Protein AF-A0A3C1H0P9-F1 (afdb_monomer)

Secondary structure (DSSP, 8-state):
-------TTSS-HHHHHHHHHHTT--HHHHHHHHHHHHTS----GGG-TTS-GGGT-

Sequence (57 aa):
MESQKTDIMSLLPEQLEAEITAMGAPKFRAKQIFRQLHQKRVFDFAKMTELSKQFRE

pLDDT: mean 80.17, std 11.92, range [39.59, 91.5]

Mean predicted aligned error: 5.91 Å

Nearest PDB structures (foldseek):
  6fz6-assembly2_B  TM=8.881E-01  e=1.513E-02  Sphaerobacter thermophilus DSM 20745
  3rf9-assembly1_B  TM=9.371E-01  e=6.397E-02  Escherichia coli K-12
  4pl2-assembly2_A  TM=9.354E-01  e=7.251E-02  Escherichia coli DH1
  4pl1-assembly2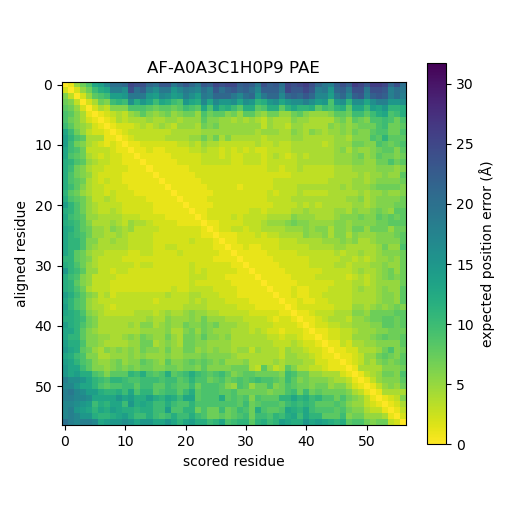_A  TM=9.323E-01  e=1.539E-01  Escherichia coli DH1
  5hr6-assembly2_B  TM=9.264E-01  e=1.357E-01  Escherichia coli

Radius of gyration: 11.04 Å; Cα contacts (8 Å, |Δi|>4): 45; chains: 1; bounding box: 23×32×22 Å

Solvent-accessible surface area (backbone atoms only — not comparable to full-atom values): 3588 Å² total; per-residue (Å²): 131,82,78,84,72,79,70,67,86,81,45,53,72,67,54,40,22,51,54,37,38,74,72,73,40,63,54,71,52,27,58,52,50,52,44,35,41,73,74,66,65,46,91,44,59,70,70,40,79,86,52,59,69,89,68,48,116

Structure (mmCIF, N/CA/C/O backbone):
data_AF-A0A3C1H0P9-F1
#
_entry.id   AF-A0A3C1H0P9-F1
#
loop_
_atom_site.group_PDB
_atom_site.id
_atom_site.type_symbol
_atom_site.label_atom_id
_atom_site.label_alt_id
_atom_site.label_comp_id
_atom_site.label_asym_id
_atom_site.label_entity_id
_atom_site.label_seq_id
_atom_site.pdbx_PDB_ins_code
_atom_site.Cartn_x
_atom_site.Cartn_y
_atom_site.Cartn_z
_atom_site.occupancy
_atom_site.B_iso_or_equiv
_atom_site.auth_seq_id
_atom_site.auth_comp_id
_atom_site.auth_asym_id
_atom_site.auth_atom_id
_atom_site.pdbx_PDB_model_num
ATOM 1 N N . MET A 1 1 ? -4.993 -26.135 -8.579 1.00 39.59 1 MET A N 1
ATOM 2 C CA . MET A 1 1 ? -5.761 -25.278 -7.655 1.00 39.59 1 MET A CA 1
ATOM 3 C C . MET A 1 1 ? -5.231 -23.876 -7.849 1.00 39.59 1 MET A C 1
ATOM 5 O O . MET A 1 1 ? -4.094 -23.618 -7.479 1.00 39.59 1 MET A O 1
ATOM 9 N N . GLU A 1 2 ? -5.966 -23.037 -8.570 1.00 48.44 2 GLU A N 1
ATOM 10 C CA . GLU A 1 2 ? -5.548 -21.659 -8.815 1.00 48.44 2 GLU A CA 1
ATOM 11 C C . GLU A 1 2 ? -5.664 -20.889 -7.500 1.00 48.44 2 GLU A C 1
ATOM 13 O O . GLU A 1 2 ? -6.751 -20.778 -6.934 1.00 48.44 2 GLU A O 1
ATOM 18 N N . SER A 1 3 ? -4.536 -20.420 -6.969 1.00 54.25 3 SER A N 1
ATOM 19 C CA . SER A 1 3 ? -4.530 -19.505 -5.833 1.00 54.25 3 SER A CA 1
ATOM 20 C C . SER A 1 3 ? -5.328 -18.269 -6.237 1.00 54.25 3 SER A C 1
ATOM 22 O O . SER A 1 3 ? -4.883 -17.517 -7.105 1.00 54.25 3 SER A O 1
ATOM 24 N N . GLN A 1 4 ? -6.514 -18.081 -5.654 1.00 61.25 4 GLN A N 1
ATOM 25 C CA . GLN A 1 4 ? -7.312 -16.871 -5.841 1.00 61.25 4 GLN A CA 1
ATOM 26 C C . GLN A 1 4 ? -6.490 -15.689 -5.323 1.00 61.25 4 GLN A C 1
ATOM 28 O O . GLN A 1 4 ? -6.355 -15.489 -4.119 1.00 61.25 4 GLN A O 1
ATOM 33 N N . LYS A 1 5 ? -5.857 -14.958 -6.240 1.00 70.62 5 LYS A N 1
ATOM 34 C CA . LYS A 1 5 ? -5.117 -13.741 -5.917 1.00 70.62 5 LYS A CA 1
ATOM 35 C C . LYS A 1 5 ? -6.134 -12.616 -5.778 1.00 70.62 5 LYS A C 1
ATOM 37 O O . LYS A 1 5 ? -6.857 -12.334 -6.730 1.00 70.62 5 LYS A O 1
ATOM 42 N N . THR A 1 6 ? -6.185 -11.985 -4.610 1.00 78.69 6 THR A N 1
ATOM 43 C CA . THR A 1 6 ? -6.987 -10.777 -4.400 1.00 78.69 6 THR A CA 1
ATOM 44 C C . THR A 1 6 ? -6.478 -9.672 -5.322 1.00 78.69 6 THR A C 1
ATOM 46 O O . THR A 1 6 ? -5.290 -9.339 -5.294 1.00 78.69 6 THR A O 1
ATOM 49 N N . ASP A 1 7 ? -7.361 -9.097 -6.142 1.00 83.31 7 ASP A N 1
ATOM 50 C CA . ASP A 1 7 ? -7.020 -7.924 -6.944 1.00 83.31 7 ASP A CA 1
ATOM 51 C C . ASP A 1 7 ? -6.953 -6.679 -6.055 1.00 83.31 7 ASP A C 1
ATOM 53 O O . ASP A 1 7 ? -7.950 -6.007 -5.800 1.00 83.31 7 ASP A O 1
ATOM 57 N N . ILE A 1 8 ? -5.744 -6.366 -5.595 1.00 83.19 8 ILE A N 1
ATOM 58 C CA . ILE A 1 8 ? -5.471 -5.201 -4.753 1.00 83.19 8 ILE A CA 1
ATOM 59 C C . ILE A 1 8 ? -5.548 -3.864 -5.500 1.00 83.19 8 ILE A C 1
ATOM 61 O O . ILE A 1 8 ? -5.550 -2.821 -4.852 1.00 83.19 8 ILE A O 1
ATOM 65 N N . MET A 1 9 ? -5.577 -3.866 -6.838 1.00 83.69 9 MET A N 1
ATOM 66 C CA . MET A 1 9 ? -5.621 -2.636 -7.637 1.00 83.69 9 MET A CA 1
ATOM 67 C C . MET A 1 9 ? -7.018 -2.009 -7.640 1.00 83.69 9 MET A C 1
ATOM 69 O O . MET A 1 9 ? -7.147 -0.789 -7.746 1.00 83.69 9 MET A O 1
ATOM 73 N N . SER A 1 10 ? -8.049 -2.841 -7.504 1.00 86.12 10 SER A N 1
ATOM 74 C CA . SER A 1 10 ? -9.448 -2.413 -7.427 1.00 86.12 10 SER A CA 1
ATOM 75 C C . SER A 1 10 ? -9.898 -2.087 -5.998 1.00 86.12 10 SER A C 1
ATOM 77 O O . SER A 1 10 ? -11.015 -1.607 -5.802 1.00 86.12 10 SER A O 1
ATOM 79 N N . LEU A 1 11 ? -9.050 -2.336 -4.994 1.00 87.56 11 LEU A N 1
ATOM 80 C CA . LEU A 1 11 ? -9.373 -2.078 -3.595 1.00 87.56 11 LEU A CA 1
ATOM 81 C C . LEU A 1 11 ? -9.242 -0.595 -3.250 1.00 87.56 11 LEU A C 1
ATOM 83 O O . LEU A 1 11 ? -8.281 0.081 -3.618 1.00 87.56 11 LEU A O 1
ATOM 87 N N . LEU A 1 12 ? -10.183 -0.109 -2.445 1.00 89.69 12 LEU A N 1
ATOM 88 C CA . LEU A 1 12 ? -10.050 1.177 -1.773 1.00 89.69 12 LEU A CA 1
ATOM 89 C C . LEU A 1 12 ? -8.918 1.123 -0.729 1.00 89.69 12 LEU A C 1
ATOM 91 O O . LEU A 1 12 ? -8.621 0.047 -0.201 1.00 89.69 12 LEU A O 1
ATOM 95 N N . PRO A 1 13 ? -8.321 2.273 -0.357 1.00 87.44 13 PRO A N 1
ATOM 96 C CA . PRO A 1 13 ? -7.259 2.329 0.650 1.00 87.44 13 PRO A CA 1
ATOM 97 C C . PRO A 1 13 ? -7.611 1.598 1.951 1.00 87.44 13 PRO A C 1
ATOM 99 O O . PRO A 1 13 ? -6.778 0.894 2.508 1.00 87.44 13 PRO A O 1
ATOM 102 N N . GLU A 1 14 ? -8.859 1.727 2.403 1.00 90.81 14 GLU A N 1
ATOM 103 C CA . GLU A 1 14 ? -9.373 1.110 3.632 1.00 90.81 14 GLU A CA 1
ATOM 104 C C . GLU A 1 14 ? -9.506 -0.414 3.514 1.00 90.81 14 GLU A C 1
ATOM 106 O O . GLU A 1 14 ? -9.205 -1.143 4.458 1.00 90.81 14 GLU A O 1
ATOM 111 N N . GLN A 1 15 ? -9.905 -0.908 2.338 1.00 90.81 15 GLN A N 1
ATOM 112 C CA . GLN A 1 15 ? -9.992 -2.342 2.063 1.00 90.81 15 GLN A CA 1
ATOM 113 C C . GLN A 1 15 ? -8.593 -2.953 1.993 1.00 90.81 15 GLN A C 1
ATOM 115 O O . GLN A 1 15 ? -8.333 -3.980 2.612 1.00 90.81 15 GLN A O 1
ATOM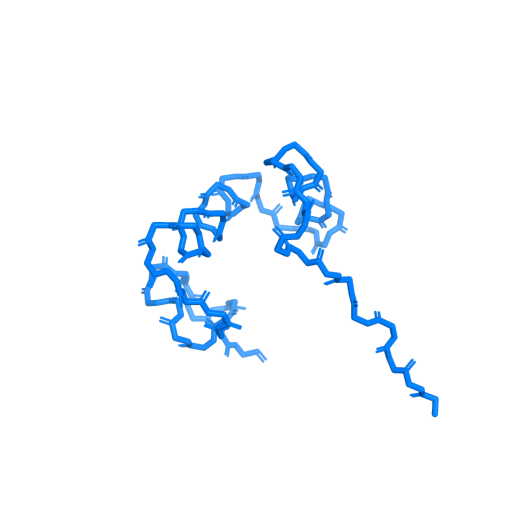 120 N N . LEU A 1 16 ? -7.661 -2.278 1.314 1.00 89.81 16 LEU A N 1
ATOM 121 C CA . LEU A 1 16 ? -6.266 -2.697 1.283 1.00 89.81 16 LEU A CA 1
ATOM 122 C C . LEU A 1 16 ? -5.646 -2.675 2.688 1.00 89.81 16 LEU A C 1
ATOM 124 O O . LEU A 1 16 ? -4.898 -3.578 3.045 1.00 89.81 16 LEU A O 1
ATOM 128 N N . GLU A 1 17 ? -5.968 -1.676 3.513 1.00 91.44 17 GLU A N 1
ATOM 129 C CA . GLU A 1 17 ? -5.561 -1.637 4.922 1.00 91.44 17 GLU A CA 1
ATOM 130 C C . GLU A 1 17 ? -6.077 -2.840 5.711 1.00 91.44 17 GLU A C 1
ATOM 132 O O . GLU A 1 17 ? -5.304 -3.420 6.478 1.00 91.44 17 GLU A O 1
ATOM 137 N N . ALA A 1 18 ? 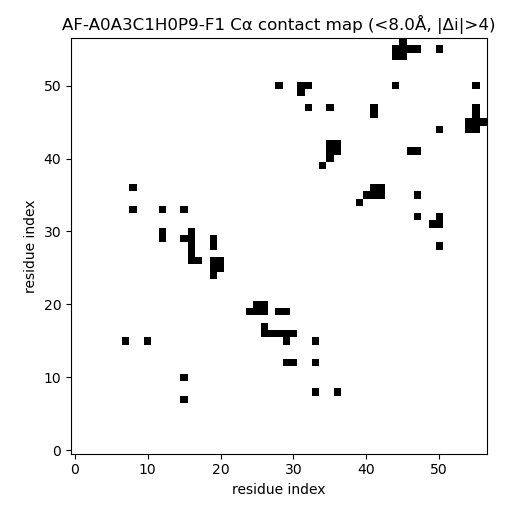-7.337 -3.232 5.519 1.00 91.50 18 ALA A N 1
ATOM 138 C CA . ALA 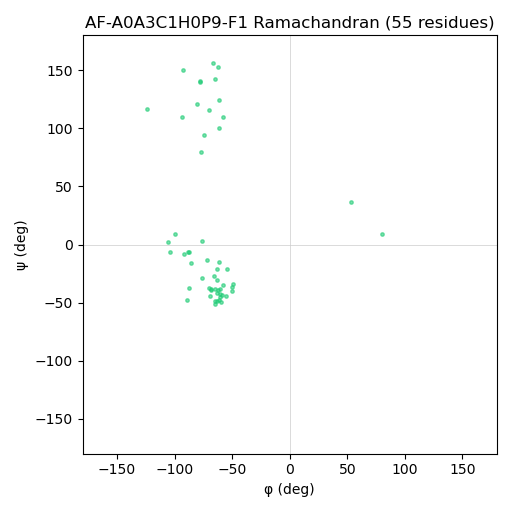A 1 18 ? -7.924 -4.396 6.173 1.00 91.50 18 ALA A CA 1
ATOM 139 C C . ALA A 1 18 ? -7.217 -5.696 5.761 1.00 91.50 18 ALA A C 1
ATOM 141 O O . ALA A 1 18 ? -6.790 -6.444 6.637 1.00 91.50 18 ALA A O 1
ATOM 142 N N . GLU A 1 19 ? -7.004 -5.916 4.462 1.00 89.62 19 GLU A N 1
ATOM 143 C CA . GLU A 1 19 ? -6.310 -7.099 3.929 1.00 89.62 19 GLU A CA 1
ATOM 144 C C . GLU A 1 19 ? -4.865 -7.192 4.439 1.00 89.62 19 GLU A C 1
ATOM 146 O O . GLU A 1 19 ? -4.423 -8.224 4.944 1.00 89.62 19 GLU A O 1
ATOM 151 N N . ILE A 1 20 ? -4.121 -6.084 4.375 1.00 87.56 20 ILE A N 1
ATOM 152 C CA . ILE A 1 20 ? -2.732 -6.010 4.848 1.00 87.56 20 ILE A CA 1
ATOM 153 C C . ILE A 1 20 ? -2.661 -6.224 6.365 1.00 87.56 20 ILE A C 1
ATOM 155 O O . ILE A 1 20 ? -1.772 -6.927 6.846 1.00 87.56 20 ILE A O 1
ATOM 159 N N . THR A 1 21 ? -3.619 -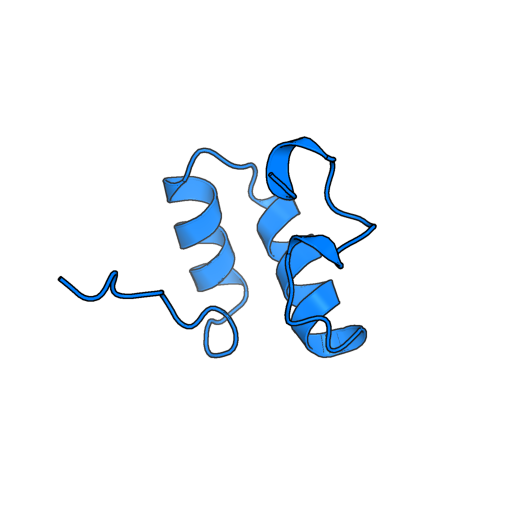5.689 7.124 1.00 89.56 21 THR A N 1
ATOM 160 C CA . THR A 1 21 ? -3.700 -5.924 8.574 1.00 89.56 21 THR A CA 1
ATOM 161 C C . THR A 1 21 ? -4.063 -7.374 8.893 1.00 89.56 21 THR A C 1
ATOM 163 O O . THR A 1 21 ? -3.483 -7.950 9.811 1.00 89.56 21 THR A O 1
ATOM 166 N N . ALA A 1 22 ? -4.972 -7.989 8.130 1.00 88.50 22 ALA A N 1
ATOM 167 C CA . ALA A 1 22 ? -5.343 -9.397 8.272 1.00 88.50 22 ALA A CA 1
ATOM 168 C C . ALA A 1 22 ? -4.160 -10.340 7.990 1.00 88.50 22 ALA A C 1
ATOM 170 O O . ALA A 1 22 ? -4.034 -11.381 8.629 1.00 88.50 22 ALA A O 1
ATOM 171 N N . MET A 1 23 ? -3.238 -9.931 7.113 1.00 84.00 23 MET A N 1
ATOM 172 C CA . MET A 1 23 ? -1.957 -10.608 6.874 1.00 84.00 23 MET A CA 1
ATOM 173 C C . MET A 1 23 ? -0.905 -10.369 7.980 1.00 84.00 23 MET A C 1
ATOM 175 O O . MET A 1 23 ? 0.228 -10.829 7.860 1.00 84.00 23 MET A O 1
ATOM 179 N N . GLY A 1 24 ? -1.244 -9.648 9.056 1.00 86.69 24 GLY A N 1
ATOM 180 C CA . GLY A 1 24 ? -0.336 -9.350 10.170 1.00 86.69 24 GLY A CA 1
ATOM 181 C C . GLY A 1 24 ? 0.635 -8.198 9.899 1.00 86.69 24 GLY A C 1
ATOM 182 O O . GLY A 1 24 ? 1.549 -7.958 10.690 1.00 86.69 24 GLY A O 1
ATOM 183 N N . ALA A 1 25 ? 0.452 -7.465 8.799 1.00 86.19 25 ALA A N 1
ATOM 184 C CA . AL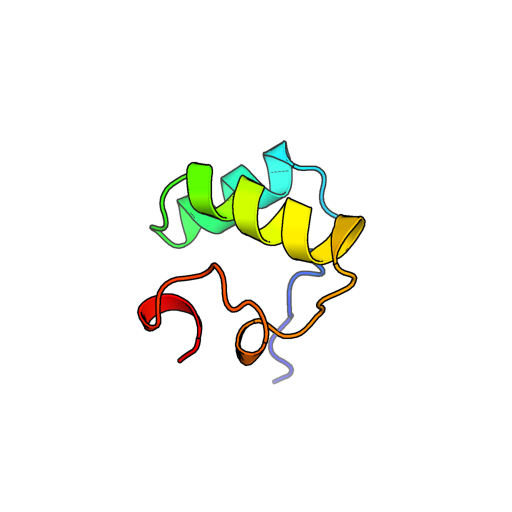A A 1 25 ? 1.291 -6.331 8.455 1.00 86.19 25 ALA A CA 1
ATOM 185 C C . ALA A 1 25 ? 0.717 -5.003 8.994 1.00 86.19 25 ALA A C 1
ATOM 187 O O . ALA A 1 25 ? -0.496 -4.829 9.108 1.00 86.19 25 ALA A O 1
ATOM 188 N N . PRO A 1 26 ? 1.567 -4.011 9.314 1.00 88.44 26 PRO A N 1
ATOM 189 C CA . PRO A 1 26 ? 1.090 -2.727 9.818 1.00 88.44 26 PRO A CA 1
ATOM 190 C C . PRO A 1 26 ? 0.254 -1.945 8.793 1.00 88.44 26 PRO A C 1
ATOM 192 O O . PRO A 1 26 ? 0.635 -1.848 7.628 1.00 88.44 26 PRO A O 1
ATOM 195 N N . LYS A 1 27 ? -0.797 -1.247 9.248 1.00 87.19 27 LYS A N 1
ATOM 196 C CA . LYS A 1 27 ? -1.683 -0.410 8.405 1.00 87.19 27 LYS A CA 1
ATOM 197 C C . LYS A 1 27 ? -0.947 0.577 7.494 1.00 87.19 27 LYS A C 1
ATOM 199 O O . LYS A 1 27 ? -1.335 0.791 6.350 1.00 87.19 27 LYS A O 1
ATOM 204 N N . PHE A 1 28 ? 0.162 1.159 7.958 1.00 87.38 28 PHE A N 1
ATOM 205 C CA . PHE A 1 28 ? 0.937 2.102 7.144 1.00 87.38 28 PHE A CA 1
ATOM 206 C C . PHE A 1 28 ? 1.528 1.462 5.873 1.00 87.38 28 PHE A C 1
ATOM 208 O O . PHE A 1 28 ? 1.827 2.178 4.916 1.00 87.38 28 PHE A O 1
ATOM 215 N N . ARG A 1 29 ? 1.678 0.128 5.834 1.00 86.19 29 ARG A N 1
ATOM 216 C CA . ARG A 1 29 ? 2.139 -0.611 4.650 1.00 86.19 29 ARG A CA 1
ATOM 217 C C . ARG A 1 29 ? 1.123 -0.574 3.521 1.00 86.19 29 ARG A C 1
ATOM 219 O O . ARG A 1 29 ? 1.524 -0.372 2.380 1.00 86.19 29 ARG A O 1
ATOM 226 N N . ALA A 1 30 ? -0.169 -0.659 3.823 1.00 89.25 30 ALA A N 1
ATOM 227 C CA . ALA A 1 30 ? -1.209 -0.536 2.807 1.00 89.25 30 ALA A CA 1
ATOM 228 C C . ALA A 1 30 ? -1.157 0.828 2.111 1.00 89.25 30 ALA A C 1
ATOM 230 O O . ALA A 1 30 ? -1.170 0.889 0.887 1.00 89.25 30 ALA A O 1
ATOM 231 N N . LYS A 1 31 ? -0.959 1.922 2.863 1.00 88.31 31 LYS A N 1
ATOM 232 C CA . LYS A 1 31 ? -0.769 3.261 2.275 1.00 88.31 31 LYS A CA 1
ATOM 233 C C . LYS A 1 31 ? 0.458 3.337 1.363 1.00 88.31 31 LYS A C 1
ATOM 235 O O . LYS A 1 31 ? 0.412 4.008 0.333 1.00 88.31 31 LYS A O 1
ATOM 240 N N . GLN A 1 32 ? 1.555 2.664 1.722 1.00 87.56 32 GLN A N 1
ATOM 241 C CA . GLN A 1 32 ? 2.741 2.581 0.862 1.00 87.56 32 GLN A CA 1
ATOM 242 C C . GLN A 1 32 ? 2.438 1.816 -0.432 1.00 87.56 32 GLN A C 1
ATOM 244 O O . GLN A 1 32 ? 2.738 2.328 -1.507 1.00 87.56 32 GLN A O 1
ATOM 249 N N . ILE A 1 33 ? 1.809 0.641 -0.336 1.00 86.69 33 ILE A N 1
ATOM 250 C CA . ILE A 1 33 ? 1.426 -0.193 -1.486 1.00 86.69 33 ILE A CA 1
ATOM 251 C C . ILE A 1 33 ? 0.472 0.571 -2.407 1.00 86.69 33 ILE A C 1
ATOM 253 O O . ILE A 1 33 ? 0.742 0.698 -3.599 1.00 86.69 33 ILE A O 1
ATOM 257 N N . PHE A 1 34 ? -0.578 1.175 -1.848 1.00 89.00 34 PHE A N 1
ATOM 258 C CA . PHE A 1 34 ? -1.541 1.990 -2.587 1.00 89.00 34 PHE A CA 1
ATOM 259 C C . PHE A 1 34 ? -0.846 3.119 -3.357 1.00 89.00 34 PHE A C 1
ATOM 261 O O . PHE A 1 34 ? -1.084 3.329 -4.546 1.00 89.00 34 PHE A O 1
ATOM 268 N N . ARG A 1 35 ? 0.099 3.813 -2.708 1.00 88.00 35 ARG A N 1
ATOM 269 C CA . ARG A 1 35 ? 0.911 4.843 -3.362 1.00 88.00 35 ARG A CA 1
ATOM 270 C C . ARG A 1 35 ? 1.734 4.276 -4.522 1.00 88.00 35 ARG A C 1
ATOM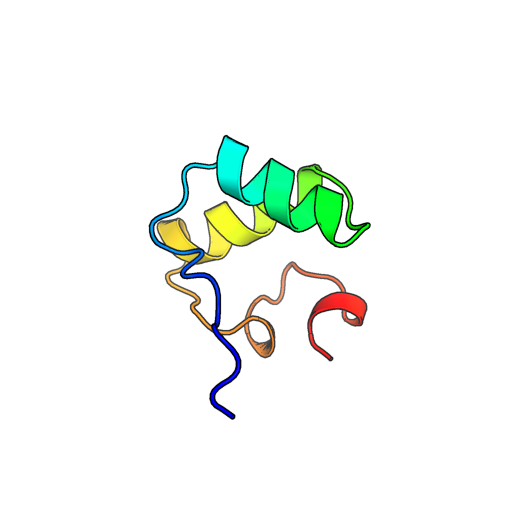 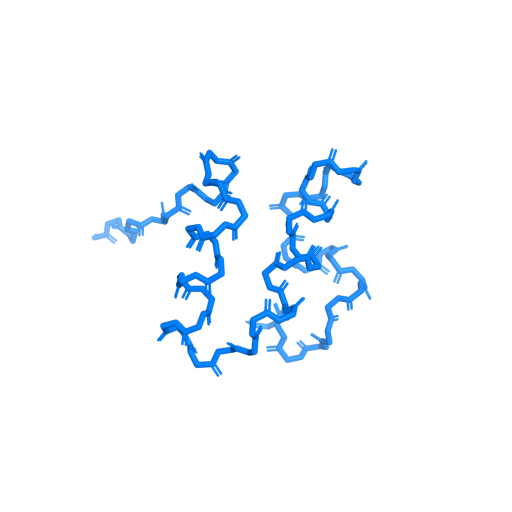272 O O . ARG A 1 35 ? 1.766 4.889 -5.586 1.00 88.00 35 ARG A O 1
ATOM 279 N N . GLN A 1 36 ? 2.398 3.134 -4.346 1.00 88.00 36 GLN A N 1
ATOM 280 C CA . GLN A 1 36 ? 3.188 2.513 -5.418 1.00 88.00 36 GLN A CA 1
ATOM 281 C C . GLN A 1 36 ? 2.310 2.104 -6.610 1.00 88.00 36 GLN A C 1
ATOM 283 O O . GLN A 1 36 ? 2.688 2.360 -7.752 1.00 88.00 36 GLN A O 1
ATOM 288 N N . LEU A 1 37 ? 1.127 1.543 -6.350 1.00 88.00 37 LEU A N 1
ATOM 289 C CA . LEU A 1 37 ? 0.175 1.126 -7.380 1.00 88.00 37 LEU A CA 1
ATOM 290 C C . LEU A 1 37 ? -0.371 2.321 -8.172 1.00 88.00 37 LEU A C 1
ATOM 292 O O . LEU A 1 37 ? -0.310 2.331 -9.400 1.00 88.00 37 LEU A O 1
ATOM 296 N N . HIS A 1 38 ? -0.865 3.356 -7.487 1.00 86.75 38 HIS A N 1
ATOM 297 C CA . HIS A 1 38 ? -1.564 4.462 -8.148 1.00 86.75 38 HIS A CA 1
ATOM 298 C C . HIS A 1 38 ? -0.638 5.585 -8.627 1.00 86.75 38 HIS A C 1
ATOM 300 O O . HIS A 1 38 ? -0.871 6.137 -9.701 1.00 86.75 38 HIS A O 1
ATOM 306 N N . GLN A 1 39 ? 0.417 5.920 -7.873 1.00 87.44 39 GLN A N 1
ATOM 307 C CA . GLN A 1 39 ? 1.347 6.992 -8.255 1.00 87.44 39 GLN A CA 1
ATOM 308 C C . GLN A 1 39 ? 2.492 6.473 -9.118 1.00 87.44 39 GLN A C 1
ATOM 310 O O . GLN A 1 39 ? 2.793 7.062 -10.151 1.00 87.44 39 GLN A O 1
ATOM 315 N N . LYS A 1 40 ? 3.134 5.373 -8.705 1.00 83.94 40 LYS A N 1
ATOM 316 C CA . LYS A 1 40 ? 4.304 4.838 -9.420 1.00 83.94 40 LYS A CA 1
ATOM 317 C C . LYS A 1 40 ? 3.954 3.787 -10.474 1.00 83.94 40 LYS A C 1
ATOM 319 O O . LYS A 1 40 ? 4.840 3.405 -11.231 1.00 83.94 40 LYS A O 1
ATOM 324 N N . ARG A 1 41 ? 2.692 3.333 -10.540 1.00 86.12 41 ARG A N 1
ATOM 325 C CA . ARG A 1 41 ? 2.226 2.270 -11.454 1.00 86.12 41 ARG A CA 1
ATOM 326 C C . ARG A 1 41 ? 3.077 0.997 -11.343 1.00 86.12 41 ARG A C 1
ATOM 328 O O . ARG A 1 41 ? 3.358 0.327 -12.332 1.00 86.12 41 ARG A O 1
ATOM 335 N N . VAL A 1 42 ? 3.517 0.683 -10.124 1.00 84.44 42 VAL A N 1
ATOM 336 C CA . VAL A 1 42 ? 4.314 -0.509 -9.822 1.00 84.44 42 VAL A CA 1
ATOM 337 C C . VAL A 1 42 ? 3.367 -1.623 -9.397 1.00 84.44 42 VAL A C 1
ATOM 339 O O . VAL A 1 42 ? 2.806 -1.568 -8.309 1.00 84.44 42 VAL A O 1
ATOM 342 N N . PHE A 1 43 ? 3.215 -2.638 -10.246 1.00 82.56 43 PHE A N 1
ATOM 343 C CA . PHE A 1 43 ? 2.319 -3.787 -10.022 1.00 82.56 43 PHE A CA 1
ATOM 344 C C . PHE A 1 43 ? 3.043 -5.037 -9.511 1.00 82.56 43 PHE A C 1
ATOM 346 O O . PHE A 1 43 ? 2.475 -6.122 -9.462 1.00 82.56 43 PHE A O 1
ATOM 353 N N . ASP A 1 44 ? 4.318 -4.888 -9.167 1.00 79.19 44 ASP A N 1
ATOM 354 C CA . ASP A 1 44 ? 5.189 -5.969 -8.734 1.00 79.19 44 ASP A CA 1
ATOM 355 C C . ASP A 1 44 ? 5.760 -5.611 -7.362 1.00 79.19 44 ASP A C 1
ATOM 357 O O . ASP A 1 44 ? 6.477 -4.615 -7.219 1.00 79.19 44 ASP A O 1
ATOM 361 N N . PHE A 1 45 ? 5.429 -6.417 -6.353 1.00 77.56 45 PHE A N 1
ATOM 362 C CA . PHE A 1 45 ? 5.900 -6.225 -4.983 1.00 77.56 45 PHE A CA 1
ATOM 363 C C . PHE A 1 45 ? 7.430 -6.218 -4.892 1.00 77.56 45 PHE A C 1
ATOM 365 O O . PHE A 1 45 ? 7.987 -5.411 -4.145 1.00 77.56 45 PHE A O 1
ATOM 372 N N . ALA A 1 46 ? 8.129 -7.009 -5.713 1.00 76.00 46 ALA A N 1
ATOM 373 C CA . ALA A 1 46 ? 9.591 -7.022 -5.745 1.00 76.00 46 ALA A CA 1
ATOM 374 C C . ALA A 1 46 ? 10.174 -5.689 -6.248 1.00 76.00 46 ALA A C 1
ATOM 376 O O . ALA A 1 46 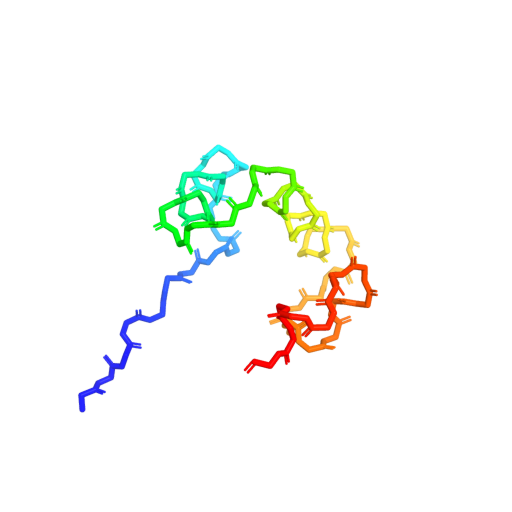? 11.272 -5.284 -5.852 1.00 76.00 46 ALA A O 1
ATOM 377 N N . LYS A 1 47 ? 9.415 -4.963 -7.079 1.00 76.44 47 LYS A N 1
ATOM 378 C CA . LYS A 1 47 ? 9.779 -3.639 -7.606 1.00 76.44 47 LYS A CA 1
ATOM 379 C C . LYS A 1 47 ? 9.349 -2.486 -6.698 1.00 76.44 47 LYS A C 1
ATOM 381 O O . LYS A 1 47 ? 9.740 -1.346 -6.951 1.00 76.44 47 LYS A O 1
ATOM 386 N N . MET A 1 48 ? 8.602 -2.745 -5.621 1.00 82.94 48 MET A N 1
ATOM 387 C CA . MET A 1 48 ? 8.256 -1.730 -4.623 1.00 82.94 48 MET A CA 1
ATOM 388 C C . MET A 1 48 ? 9.457 -1.459 -3.709 1.00 82.94 48 MET A C 1
ATOM 390 O O . MET A 1 48 ? 9.554 -1.938 -2.579 1.00 82.94 48 MET A O 1
ATOM 394 N N . THR A 1 49 ? 10.393 -0.649 -4.202 1.00 71.69 49 THR A N 1
ATOM 395 C CA . THR A 1 49 ? 11.657 -0.314 -3.523 1.00 71.69 49 THR A CA 1
ATOM 396 C C . THR A 1 49 ? 11.486 0.406 -2.181 1.00 71.69 49 THR A C 1
ATOM 398 O O . THR A 1 49 ? 12.423 0.440 -1.386 1.00 71.69 49 THR A O 1
ATOM 401 N N . GLU A 1 50 ? 10.296 0.937 -1.896 1.00 69.06 50 GLU A N 1
ATOM 402 C CA . GLU A 1 50 ? 9.948 1.548 -0.605 1.00 69.06 50 GLU A CA 1
ATOM 403 C C . GLU A 1 50 ? 9.454 0.539 0.444 1.00 69.06 50 GLU A C 1
ATOM 405 O O . GLU A 1 50 ? 9.432 0.852 1.637 1.00 69.06 50 GLU A O 1
ATOM 410 N N . LEU A 1 51 ? 9.077 -0.678 0.037 1.00 71.62 51 LEU A N 1
ATOM 411 C CA . LEU A 1 51 ? 8.770 -1.751 0.978 1.00 71.62 51 LEU A CA 1
ATOM 412 C C . LEU A 1 51 ? 10.073 -2.349 1.506 1.00 71.62 51 LEU A C 1
ATOM 414 O O . LEU A 1 51 ? 11.047 -2.502 0.765 1.00 71.62 51 LEU A O 1
ATOM 418 N N . SER A 1 52 ? 10.119 -2.682 2.796 1.00 70.69 52 SER A N 1
ATOM 419 C CA . SER A 1 52 ? 11.276 -3.382 3.367 1.00 70.69 52 SER A CA 1
ATOM 420 C C . SER A 1 52 ? 11.438 -4.752 2.709 1.00 70.69 52 SER A C 1
ATOM 422 O O . SER A 1 52 ? 10.449 -5.337 2.275 1.00 70.69 52 SER A O 1
ATOM 424 N N . LYS A 1 53 ? 12.669 -5.280 2.671 1.00 65.69 53 LYS A N 1
ATOM 425 C CA . LYS A 1 53 ? 12.983 -6.577 2.039 1.00 65.69 53 LYS A CA 1
ATOM 426 C C . LYS A 1 53 ? 12.051 -7.718 2.473 1.00 65.69 53 LYS A C 1
ATOM 428 O O . LYS A 1 53 ? 11.672 -8.508 1.631 1.00 65.69 53 LYS A O 1
ATOM 433 N N . GLN A 1 54 ? 11.596 -7.705 3.728 1.00 66.50 54 GLN A N 1
ATOM 434 C CA . GLN A 1 54 ? 10.631 -8.661 4.290 1.00 66.50 54 GLN A CA 1
ATOM 435 C C . GLN A 1 54 ? 9.306 -8.795 3.506 1.00 66.50 54 GLN A C 1
ATOM 437 O O . GLN A 1 54 ? 8.614 -9.783 3.674 1.00 66.50 54 GLN A O 1
ATOM 442 N N . PHE A 1 55 ? 8.932 -7.807 2.687 1.00 63.09 55 PHE A N 1
ATOM 443 C CA . PHE A 1 55 ? 7.713 -7.834 1.862 1.00 63.09 55 PHE A CA 1
ATOM 444 C C . PHE A 1 55 ? 7.994 -8.068 0.368 1.00 63.09 55 PHE A C 1
ATOM 446 O O . PHE A 1 55 ? 7.073 -7.990 -0.441 1.00 63.09 55 PHE A O 1
ATOM 453 N N . ARG A 1 56 ? 9.263 -8.264 -0.017 1.00 59.59 56 ARG A N 1
ATOM 454 C CA . ARG A 1 56 ? 9.681 -8.515 -1.409 1.00 59.59 56 ARG A CA 1
ATOM 455 C C . ARG A 1 56 ? 10.035 -9.984 -1.675 1.00 59.59 56 ARG A C 1
ATOM 457 O O . ARG A 1 56 ? 10.319 -10.302 -2.826 1.00 59.59 56 ARG A O 1
ATOM 464 N N . GLU A 1 57 ? 10.061 -10.816 -0.636 1.00 53.94 57 GLU A N 1
ATOM 465 C CA . GLU A 1 57 ? 10.298 -12.269 -0.668 1.00 53.94 57 GLU A CA 1
ATOM 466 C C . GLU A 1 57 ? 8.986 -13.007 -0.392 1.00 53.94 57 GLU A C 1
ATOM 468 O O . GLU A 1 57 ? 8.760 -14.047 -1.048 1.00 53.94 57 GLU A O 1
#

Foldseek 3Di:
DDDPDPPLLPDDLVRLLVVCVVVVHHSVVSVLVNCCCPVVVDPQQLPSPVDPPVRND